Protein AF-A0A1H3TGE8-F1 (afdb_monomer_lite)

Organism: NCBI:txid558537

Foldseek 3Di:
DDDPVLVDFAQKFKDQDADPVRHGDWDFDVVVPPPTDTDTKIWIFGACPHPQLVVLVVVLVVVLVVQVVVHPVSNVPDDPLNVQLSLQLSLLSGTDDIDRDDQVPDDSSVSSSVQSSDPVNVSRSVSSVVCRVDRLSRHPPRDND

Secondary structure (DSSP, 8-state):
---GGGSPPPSEEEEEPB-TTSPBPEEE-GGGGGGPPEEE-EEEEE-TTSHHHHHHHHHHHHHHHHHHHH-HHHHHT--HHHHHHHHHHHHHHTEEEEES---TT--HHHHHHHHHH-GGGHHHHHHHHHHHH-GGGGSTTS---

Radius of gyration: 17.6 Å; chains: 1; bounding box: 45×42×56 Å

pLDDT: mean 92.97, std 7.67, range [49.44, 98.62]

Structure (mmCIF, N/CA/C/O backbone):
data_AF-A0A1H3TGE8-F1
#
_entry.id   AF-A0A1H3TGE8-F1
#
loop_
_atom_site.group_PDB
_atom_site.id
_atom_site.type_symbol
_atom_site.label_atom_id
_atom_site.label_alt_id
_atom_site.label_comp_id
_atom_site.label_asym_id
_atom_site.label_entity_id
_atom_site.label_seq_id
_atom_site.pdbx_PDB_ins_code
_atom_site.Cartn_x
_atom_site.Cartn_y
_atom_site.Cartn_z
_atom_site.occupancy
_atom_site.B_iso_or_equiv
_atom_site.auth_seq_id
_atom_site.auth_comp_id
_atom_site.auth_asym_id
_atom_site.auth_atom_id
_atom_site.pdbx_PDB_model_num
ATOM 1 N N . MET A 1 1 ? 24.010 -25.820 8.762 1.00 81.56 1 MET A N 1
ATOM 2 C CA . MET A 1 1 ? 23.293 -24.912 9.686 1.00 81.56 1 MET A CA 1
ATOM 3 C C . MET A 1 1 ? 22.903 -23.657 8.918 1.00 81.56 1 MET A C 1
ATOM 5 O O . MET A 1 1 ? 23.730 -23.171 8.156 1.00 81.56 1 MET A O 1
ATOM 9 N N . LEU A 1 2 ? 21.667 -23.175 9.068 1.00 90.00 2 LEU A N 1
ATOM 10 C CA . LEU A 1 2 ? 21.178 -21.965 8.394 1.00 90.00 2 LEU A CA 1
ATOM 11 C C . LEU A 1 2 ? 21.567 -20.710 9.199 1.00 90.00 2 LEU A C 1
ATOM 13 O O . LEU A 1 2 ? 21.498 -20.731 10.427 1.00 90.00 2 LEU A O 1
ATOM 17 N N . LYS A 1 3 ? 21.959 -19.619 8.531 1.00 92.69 3 LYS A N 1
ATOM 18 C CA . LYS A 1 3 ? 22.199 -18.314 9.173 1.00 92.69 3 LYS A CA 1
ATOM 19 C C . LYS A 1 3 ? 20.881 -17.542 9.301 1.00 92.69 3 LYS A C 1
ATOM 21 O O . LYS A 1 3 ? 20.105 -17.509 8.353 1.00 92.69 3 LYS A O 1
ATOM 26 N N . LEU A 1 4 ? 20.665 -16.837 10.416 1.00 90.62 4 LEU A N 1
ATOM 27 C CA . LEU A 1 4 ? 19.451 -16.025 10.630 1.00 90.62 4 LEU A CA 1
ATOM 28 C C . LEU A 1 4 ? 19.231 -14.961 9.542 1.00 90.62 4 LEU A C 1
ATOM 30 O O . LEU A 1 4 ? 18.101 -14.728 9.130 1.00 90.62 4 LEU A O 1
ATOM 34 N N . SER A 1 5 ? 20.300 -14.372 8.999 1.00 89.38 5 SER A N 1
ATOM 35 C CA . SER A 1 5 ? 20.217 -13.410 7.887 1.00 89.38 5 SER A CA 1
ATOM 36 C C . SER A 1 5 ? 19.682 -14.006 6.576 1.00 89.38 5 SER A C 1
ATOM 38 O O . SER A 1 5 ? 19.348 -13.277 5.641 1.00 89.38 5 SER A O 1
ATOM 40 N N . GLN A 1 6 ? 19.601 -15.335 6.472 1.00 88.12 6 GLN A N 1
ATOM 41 C CA . GLN A 1 6 ? 18.979 -16.007 5.332 1.00 88.12 6 GLN A CA 1
ATOM 42 C C . GLN A 1 6 ? 17.451 -16.052 5.450 1.00 88.12 6 GLN A C 1
ATOM 44 O O . GLN A 1 6 ? 16.802 -16.271 4.436 1.00 88.12 6 GLN A O 1
ATOM 49 N N . LEU A 1 7 ? 16.890 -15.793 6.639 1.00 89.81 7 LEU A N 1
ATOM 50 C CA . LEU A 1 7 ? 15.444 -15.734 6.885 1.00 89.81 7 LEU A CA 1
ATOM 51 C C . LEU A 1 7 ? 14.843 -14.342 6.632 1.00 89.81 7 LEU A C 1
ATOM 53 O O . LEU A 1 7 ? 13.629 -14.183 6.710 1.00 89.81 7 LEU A O 1
ATOM 57 N N . THR A 1 8 ? 15.668 -13.326 6.358 1.00 90.81 8 THR A N 1
ATOM 58 C CA . THR A 1 8 ? 15.183 -11.961 6.118 1.00 90.81 8 THR A CA 1
ATOM 59 C C . THR A 1 8 ? 14.621 -11.793 4.706 1.00 90.81 8 THR A C 1
ATOM 61 O O . THR A 1 8 ? 15.163 -12.329 3.732 1.00 90.81 8 THR A O 1
ATOM 64 N N . VAL A 1 9 ? 13.559 -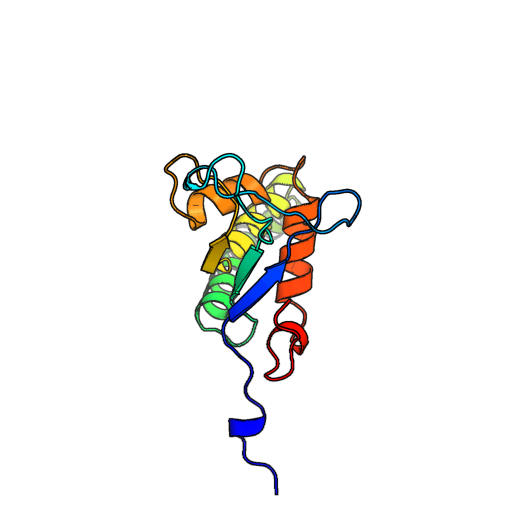10.996 4.609 1.00 93.50 9 VAL A N 1
ATOM 65 C CA . VAL A 1 9 ? 12.907 -10.569 3.363 1.00 93.50 9 VAL A CA 1
ATOM 66 C C . VAL A 1 9 ? 13.305 -9.135 3.004 1.00 93.50 9 VAL A C 1
ATOM 68 O O . VAL A 1 9 ? 13.939 -8.443 3.803 1.00 93.50 9 VAL A O 1
ATOM 71 N N . ALA A 1 10 ? 12.981 -8.699 1.789 1.00 94.12 10 ALA A N 1
ATOM 72 C CA . ALA A 1 10 ? 13.122 -7.309 1.380 1.00 94.12 10 ALA A CA 1
ATOM 73 C C . ALA A 1 10 ? 12.116 -6.413 2.124 1.00 94.12 10 ALA A C 1
ATOM 75 O O . ALA A 1 10 ? 11.013 -6.841 2.460 1.00 94.12 10 ALA A O 1
ATOM 76 N N . ASN A 1 11 ? 12.489 -5.153 2.355 1.00 95.38 11 ASN A N 1
ATOM 77 C CA . ASN A 1 11 ? 11.596 -4.176 2.986 1.00 95.38 11 ASN A CA 1
ATOM 78 C C . ASN A 1 11 ? 10.537 -3.642 2.020 1.00 95.38 11 ASN A C 1
ATOM 80 O O . ASN A 1 11 ? 9.495 -3.181 2.472 1.00 95.38 11 ASN A O 1
ATOM 84 N N . THR A 1 12 ? 10.804 -3.682 0.716 1.00 96.94 12 THR A N 1
ATOM 85 C CA . THR A 1 12 ? 9.896 -3.213 -0.330 1.00 96.94 12 THR A CA 1
ATOM 86 C C . THR A 1 12 ? 9.858 -4.195 -1.491 1.00 96.94 12 THR A C 1
ATOM 88 O O . THR A 1 12 ? 10.825 -4.926 -1.726 1.00 96.94 12 THR A O 1
ATOM 91 N N . ALA A 1 13 ? 8.746 -4.204 -2.220 1.00 97.12 13 ALA A N 1
ATOM 92 C CA . ALA A 1 13 ? 8.614 -4.941 -3.470 1.00 97.12 13 ALA A CA 1
ATOM 93 C C . ALA A 1 13 ? 7.692 -4.193 -4.451 1.00 97.12 13 ALA A C 1
ATOM 95 O O . ALA A 1 13 ? 6.730 -3.555 -4.007 1.00 97.12 13 ALA A O 1
ATOM 96 N N . PRO A 1 14 ? 7.975 -4.252 -5.767 1.00 97.31 14 PRO A N 1
ATOM 97 C CA . PRO A 1 14 ? 7.089 -3.715 -6.789 1.00 97.31 14 PRO A CA 1
ATOM 98 C C . PRO A 1 14 ? 5.908 -4.661 -7.030 1.00 97.31 14 PRO A C 1
ATOM 100 O O . PRO A 1 14 ? 6.095 -5.846 -7.297 1.00 97.31 14 PRO A O 1
ATOM 103 N N . MET A 1 15 ? 4.696 -4.121 -6.990 1.00 97.62 15 MET A N 1
ATOM 104 C CA . MET A 1 15 ? 3.483 -4.788 -7.447 1.00 97.62 15 MET A CA 1
ATOM 105 C C . MET A 1 15 ? 3.104 -4.229 -8.816 1.00 97.62 15 MET A C 1
ATOM 107 O O . MET A 1 15 ? 2.815 -3.037 -8.929 1.00 97.62 15 MET A O 1
ATOM 111 N N . HIS A 1 16 ? 3.078 -5.072 -9.849 1.00 97.69 16 HIS A N 1
ATOM 112 C CA . HIS A 1 16 ? 2.513 -4.698 -11.147 1.00 97.69 16 HIS A CA 1
ATOM 113 C C . HIS A 1 16 ? 0.993 -4.604 -11.013 1.00 97.69 16 HIS A C 1
ATOM 115 O O . HIS A 1 16 ? 0.329 -5.588 -10.682 1.00 97.69 16 HIS A O 1
ATOM 121 N N . LEU A 1 17 ? 0.463 -3.402 -11.218 1.00 97.88 17 LEU A N 1
ATOM 122 C CA . LEU A 1 17 ? -0.952 -3.120 -11.074 1.00 97.88 17 LEU A CA 1
ATOM 123 C C . LEU A 1 17 ? -1.754 -3.804 -12.183 1.00 97.88 17 LEU A C 1
ATOM 125 O O . LEU A 1 17 ? -1.401 -3.723 -13.362 1.00 97.88 17 LEU A O 1
ATOM 129 N N . LYS A 1 18 ? -2.854 -4.444 -11.793 1.00 98.25 18 LYS A N 1
ATOM 130 C CA . LYS A 1 18 ? -3.872 -4.934 -12.717 1.00 98.25 18 LYS A CA 1
ATOM 131 C C . LYS A 1 18 ? -5.051 -3.982 -12.763 1.00 98.25 18 LYS A C 1
ATOM 133 O O . LYS A 1 18 ? -5.362 -3.350 -11.751 1.00 98.25 18 LYS A O 1
ATOM 138 N N . ASP A 1 19 ? -5.719 -3.919 -13.906 1.00 97.31 19 ASP A N 1
ATOM 139 C CA . ASP A 1 19 ? -7.000 -3.239 -14.049 1.00 97.31 19 ASP A CA 1
ATOM 140 C C . ASP A 1 19 ? -8.137 -4.018 -13.356 1.00 97.31 19 ASP A C 1
ATOM 142 O O . ASP A 1 19 ? -7.932 -5.075 -12.750 1.00 97.31 19 ASP A O 1
ATOM 146 N N . ALA A 1 20 ? -9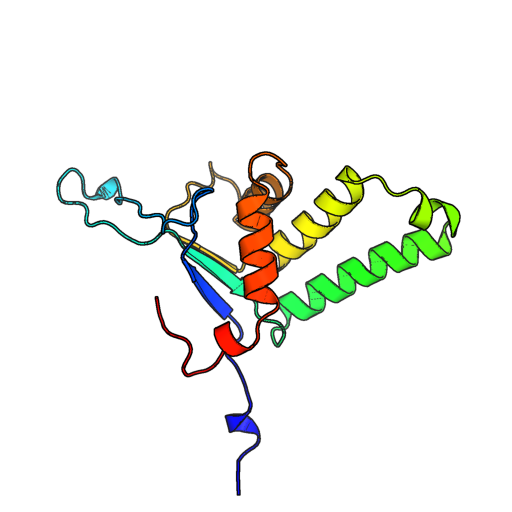.362 -3.495 -13.435 1.00 96.38 20 ALA A N 1
ATOM 147 C CA . ALA A 1 20 ? -10.532 -4.133 -12.835 1.00 96.38 20 ALA A CA 1
ATOM 148 C C . ALA A 1 20 ? -10.913 -5.482 -13.487 1.00 96.38 20 ALA A C 1
ATOM 150 O O . ALA A 1 20 ? -11.654 -6.255 -12.881 1.00 96.38 20 ALA A O 1
ATOM 151 N N . ALA A 1 21 ? -10.419 -5.778 -14.696 1.00 96.81 21 ALA A N 1
ATOM 152 C CA . ALA A 1 21 ? -10.586 -7.070 -15.360 1.00 96.81 21 ALA A CA 1
ATOM 153 C C . ALA A 1 21 ? -9.497 -8.084 -14.959 1.00 96.81 21 ALA A C 1
ATOM 155 O O . ALA A 1 21 ? -9.625 -9.271 -15.256 1.00 96.81 21 ALA A O 1
ATOM 156 N N . GLY A 1 22 ? -8.463 -7.643 -14.235 1.00 95.25 22 GLY A N 1
ATOM 157 C CA . GLY A 1 22 ? -7.342 -8.473 -13.802 1.00 95.25 22 GLY A CA 1
ATOM 158 C C . GLY A 1 22 ? -6.169 -8.493 -14.783 1.00 95.25 22 GLY A C 1
ATOM 159 O O . GLY A 1 22 ? -5.214 -9.244 -14.554 1.00 95.25 22 GLY A O 1
ATOM 160 N N . GLU A 1 23 ? -6.207 -7.663 -15.825 1.00 97.75 23 GLU A N 1
ATOM 161 C CA . GLU A 1 23 ? -5.154 -7.559 -16.832 1.00 97.75 23 GLU A CA 1
ATOM 162 C C . GLU A 1 23 ? -4.063 -6.585 -16.387 1.00 97.75 23 GLU A C 1
ATOM 164 O O . GLU A 1 23 ? -4.329 -5.566 -15.750 1.00 97.75 23 GLU A O 1
ATOM 169 N N . LEU A 1 24 ? -2.806 -6.904 -16.703 1.00 97.38 24 LEU A N 1
ATOM 170 C CA . LEU A 1 24 ? -1.658 -6.085 -16.313 1.00 97.38 24 LEU A CA 1
ATOM 171 C C . LEU A 1 24 ? -1.683 -4.729 -17.026 1.00 97.38 24 LEU A C 1
ATOM 173 O O . LEU A 1 24 ? -1.774 -4.659 -18.250 1.00 97.38 24 LEU A O 1
ATOM 177 N N . MET A 1 25 ? -1.541 -3.649 -16.259 1.00 96.94 25 MET A N 1
ATOM 178 C CA . MET A 1 25 ? -1.557 -2.293 -16.797 1.00 96.94 25 MET A CA 1
ATOM 179 C C . MET A 1 25 ? -0.172 -1.871 -17.283 1.00 96.94 25 MET A C 1
ATOM 181 O O . MET A 1 25 ? 0.833 -2.046 -16.590 1.00 96.94 25 MET A O 1
ATOM 185 N N . PHE A 1 26 ? -0.127 -1.246 -18.454 1.00 96.25 26 PHE A N 1
ATOM 186 C CA . PHE A 1 26 ? 1.080 -0.655 -19.018 1.00 96.25 26 PHE A CA 1
ATOM 187 C C . PHE A 1 26 ? 0.838 0.817 -19.346 1.00 96.25 26 PHE A C 1
ATOM 189 O O . PHE A 1 26 ? -0.287 1.228 -19.624 1.00 96.25 26 PHE A O 1
ATOM 196 N N . TYR A 1 27 ? 1.903 1.608 -19.331 1.00 93.81 27 TYR A N 1
ATOM 197 C CA . TYR A 1 27 ? 1.900 2.995 -19.768 1.00 93.81 27 TYR A CA 1
ATOM 198 C C . TYR A 1 27 ? 3.014 3.223 -20.790 1.00 93.81 27 TYR A C 1
ATOM 200 O O . TYR A 1 27 ? 3.999 2.484 -20.843 1.00 93.81 27 TYR A O 1
ATOM 208 N N . LYS A 1 28 ? 2.860 4.263 -21.605 1.00 92.69 28 LYS A N 1
ATOM 209 C CA . LYS A 1 28 ? 3.909 4.762 -22.496 1.00 92.69 28 LYS A CA 1
ATOM 210 C C . LYS A 1 28 ? 4.389 6.092 -21.949 1.00 92.69 28 LYS A C 1
ATOM 212 O O . LYS A 1 28 ? 3.567 6.971 -21.702 1.00 92.69 28 LYS A O 1
ATOM 217 N N . ASP A 1 29 ? 5.693 6.230 -21.731 1.00 84.56 29 ASP A N 1
ATOM 218 C CA . ASP A 1 29 ? 6.259 7.495 -21.262 1.00 84.56 29 ASP A CA 1
ATOM 219 C C . ASP A 1 29 ? 6.061 8.577 -22.340 1.00 84.56 29 ASP A C 1
ATOM 221 O O . ASP A 1 29 ? 6.662 8.474 -23.417 1.00 84.56 29 ASP A O 1
ATOM 225 N N . PRO A 1 30 ? 5.247 9.616 -22.073 1.00 82.19 30 PRO A N 1
ATOM 226 C CA . PRO A 1 30 ? 4.939 10.645 -23.061 1.00 82.19 30 PRO A CA 1
ATOM 227 C C . PRO A 1 30 ? 6.181 11.433 -23.501 1.00 82.19 30 PRO A C 1
ATOM 229 O O . PRO A 1 30 ? 6.183 12.006 -24.589 1.00 82.19 30 PRO A O 1
ATOM 232 N N . SER A 1 31 ? 7.261 11.421 -22.713 1.00 84.00 31 SER A N 1
ATOM 233 C CA . SER A 1 31 ? 8.531 12.082 -23.044 1.00 84.00 31 SER A CA 1
ATOM 234 C C . SER A 1 31 ? 9.233 11.467 -24.261 1.00 84.00 31 SER A C 1
ATOM 236 O O . SER A 1 31 ? 10.093 12.110 -24.859 1.00 84.00 31 SER A O 1
ATOM 238 N N . HIS A 1 32 ? 8.874 10.233 -24.629 1.00 80.12 32 HIS A N 1
ATOM 239 C CA . HIS A 1 32 ? 9.488 9.476 -25.724 1.00 80.12 32 HIS A CA 1
ATOM 240 C C . HIS A 1 32 ? 8.625 9.434 -27.002 1.00 80.12 32 HIS A C 1
ATOM 242 O O . HIS A 1 32 ? 9.012 8.789 -27.976 1.00 80.12 32 HIS A O 1
ATOM 248 N N . GLY A 1 33 ? 7.481 10.132 -27.027 1.00 81.56 33 GLY A N 1
ATOM 249 C CA . GLY A 1 33 ? 6.612 10.229 -28.206 1.00 81.56 33 GLY A CA 1
ATOM 250 C C . GLY A 1 33 ? 6.152 8.866 -28.747 1.00 81.56 33 GLY A C 1
ATOM 251 O O . GLY A 1 33 ? 5.904 7.932 -27.985 1.00 81.56 33 GLY A O 1
ATOM 252 N N . ASP A 1 34 ? 6.054 8.741 -30.072 1.00 80.69 34 ASP A N 1
ATOM 253 C CA . ASP A 1 34 ? 5.538 7.535 -30.743 1.00 80.69 34 ASP A CA 1
ATOM 254 C C . ASP A 1 34 ? 6.449 6.296 -30.609 1.00 80.69 34 ASP A C 1
ATOM 256 O O . ASP A 1 34 ? 5.999 5.169 -30.822 1.00 80.69 34 ASP A O 1
ATOM 260 N N . GLU A 1 35 ? 7.715 6.472 -30.215 1.00 83.44 35 GLU A N 1
ATOM 261 C CA . GLU A 1 35 ? 8.681 5.382 -29.994 1.00 83.44 35 GLU A CA 1
ATOM 262 C C . GLU A 1 35 ? 8.668 4.847 -28.549 1.00 83.44 35 GLU A C 1
ATOM 264 O O . GLU A 1 35 ? 9.451 3.958 -28.193 1.00 83.44 35 GLU A O 1
ATOM 269 N N . ALA A 1 36 ? 7.780 5.373 -27.700 1.00 83.88 36 ALA A N 1
ATOM 270 C CA . ALA A 1 36 ? 7.673 4.974 -26.308 1.00 83.88 36 ALA A CA 1
ATOM 271 C C . ALA A 1 36 ? 7.332 3.480 -26.172 1.00 83.88 36 ALA A C 1
ATOM 273 O O . ALA A 1 36 ? 6.277 2.999 -26.603 1.00 83.88 36 ALA A O 1
ATOM 274 N N . LYS A 1 37 ? 8.237 2.742 -25.520 1.00 88.25 37 LYS A N 1
ATOM 275 C CA . LYS A 1 37 ? 8.005 1.352 -25.120 1.00 88.25 37 LYS A CA 1
ATOM 276 C C . LYS A 1 37 ? 6.953 1.301 -24.017 1.00 88.25 37 LYS A C 1
ATOM 278 O O . LYS A 1 37 ? 6.904 2.182 -23.161 1.00 88.25 37 LYS A O 1
ATOM 283 N N . GLU A 1 38 ? 6.153 0.242 -24.024 1.00 93.25 38 GLU A N 1
ATOM 284 C CA . GLU A 1 38 ? 5.237 -0.046 -22.925 1.00 93.25 38 GLU A CA 1
ATOM 285 C C . GLU A 1 38 ? 6.029 -0.448 -21.681 1.00 93.25 38 GLU A C 1
ATOM 287 O O . GLU A 1 38 ? 6.870 -1.350 -21.712 1.00 93.25 38 GLU A O 1
ATOM 292 N N . LEU A 1 39 ? 5.768 0.264 -20.591 1.00 94.25 39 LEU A N 1
ATOM 293 C CA . LEU A 1 39 ? 6.354 0.051 -19.278 1.00 94.25 39 LEU A CA 1
ATOM 294 C C . LEU A 1 39 ? 5.245 -0.343 -18.297 1.00 94.25 39 LEU A C 1
ATOM 296 O O . LEU A 1 39 ? 4.118 0.133 -18.428 1.00 94.25 39 LEU A O 1
ATOM 300 N N . PRO A 1 40 ? 5.519 -1.222 -17.326 1.00 96.44 40 PRO A N 1
ATOM 301 C CA . PRO A 1 40 ? 4.509 -1.666 -16.377 1.00 96.44 40 PRO A CA 1
ATOM 302 C C . PRO A 1 40 ? 4.109 -0.528 -15.434 1.00 96.44 40 PRO A C 1
ATOM 304 O O . PRO A 1 40 ? 4.962 0.213 -14.946 1.00 96.44 40 PRO A O 1
ATOM 307 N N . VAL A 1 41 ? 2.818 -0.425 -15.126 1.00 97.69 41 VAL A N 1
ATOM 308 C CA . VAL A 1 41 ? 2.348 0.417 -14.020 1.00 97.69 41 VAL A CA 1
ATOM 309 C C . VAL A 1 41 ? 2.612 -0.331 -12.717 1.00 97.69 41 VAL A C 1
ATOM 311 O O . VAL A 1 41 ? 2.132 -1.452 -12.535 1.00 97.69 41 VAL A O 1
ATOM 314 N N . ARG A 1 42 ? 3.384 0.257 -11.799 1.00 98.06 42 ARG A N 1
ATOM 315 C CA . ARG A 1 42 ? 3.780 -0.409 -10.549 1.00 98.06 42 ARG A CA 1
ATOM 316 C C . ARG A 1 42 ? 3.526 0.446 -9.323 1.00 98.06 42 ARG A C 1
ATOM 318 O O . ARG A 1 42 ? 3.783 1.646 -9.317 1.00 98.06 42 ARG A O 1
ATOM 325 N N . ILE A 1 43 ? 3.116 -0.214 -8.247 1.00 98.31 43 ILE A N 1
ATOM 326 C CA . ILE A 1 43 ? 3.072 0.353 -6.900 1.00 98.31 43 ILE A CA 1
ATOM 327 C C . ILE A 1 43 ? 4.133 -0.365 -6.073 1.00 98.31 43 ILE A C 1
ATOM 329 O O . ILE A 1 43 ? 4.103 -1.584 -5.927 1.00 98.31 43 ILE A O 1
ATOM 333 N N . HIS A 1 44 ? 5.086 0.381 -5.528 1.00 98.19 44 HIS A N 1
ATOM 334 C CA . HIS A 1 44 ? 6.090 -0.157 -4.616 1.00 98.19 44 HIS A CA 1
ATOM 335 C C . HIS A 1 44 ? 5.542 -0.116 -3.203 1.00 98.19 44 HIS A C 1
ATOM 337 O O . HIS A 1 44 ? 5.192 0.951 -2.697 1.00 98.19 44 HIS A O 1
ATOM 343 N N . VAL A 1 45 ? 5.483 -1.275 -2.561 1.00 98.38 45 VAL A N 1
ATOM 344 C CA . VAL A 1 45 ? 4.837 -1.438 -1.258 1.00 98.38 45 VAL A CA 1
ATOM 345 C C . VAL A 1 45 ? 5.881 -1.798 -0.213 1.00 98.38 45 VAL A C 1
ATOM 347 O O . VAL A 1 45 ? 6.765 -2.612 -0.473 1.00 98.38 45 VAL A O 1
ATOM 350 N N . PHE A 1 46 ? 5.775 -1.206 0.973 1.00 98.25 46 PHE A N 1
ATOM 351 C CA . PHE A 1 46 ? 6.508 -1.620 2.162 1.00 98.25 46 PHE A CA 1
ATOM 352 C C . PHE A 1 46 ? 5.941 -2.932 2.717 1.00 98.25 46 PHE A C 1
ATOM 354 O O . PHE A 1 46 ? 4.758 -3.030 3.059 1.00 98.25 46 PHE A O 1
ATOM 361 N N . GLY A 1 47 ? 6.800 -3.941 2.823 1.00 96.06 47 GLY A N 1
ATOM 362 C CA . GLY A 1 47 ? 6.426 -5.274 3.279 1.00 96.06 47 GLY A CA 1
ATOM 363 C C . GLY A 1 47 ? 6.236 -5.379 4.793 1.00 96.06 47 GLY A C 1
ATOM 364 O O . GLY A 1 47 ? 6.692 -4.512 5.539 1.00 96.06 47 GLY A O 1
ATOM 365 N N . PRO A 1 48 ? 5.635 -6.479 5.283 1.00 94.06 48 PRO A N 1
ATOM 366 C CA . PRO A 1 48 ? 5.296 -6.665 6.699 1.00 94.06 48 PRO A CA 1
ATOM 367 C C . PRO A 1 48 ? 6.467 -6.535 7.681 1.00 94.06 48 PRO A C 1
ATOM 369 O O . PRO A 1 48 ? 6.265 -6.209 8.849 1.00 94.06 48 PRO A O 1
ATOM 372 N N . GLY A 1 49 ? 7.690 -6.824 7.225 1.00 92.56 49 GLY A N 1
ATOM 373 C CA . GLY A 1 49 ? 8.908 -6.725 8.030 1.00 92.56 49 GLY A CA 1
ATOM 374 C C . GLY A 1 49 ? 9.524 -5.324 8.096 1.00 92.56 49 GLY A C 1
ATOM 375 O O . GLY A 1 49 ? 10.492 -5.140 8.832 1.00 92.56 49 GLY A O 1
ATOM 376 N N . SER A 1 50 ? 9.008 -4.354 7.334 1.00 96.56 50 SER A N 1
ATOM 377 C CA . SER A 1 50 ? 9.558 -2.998 7.278 1.00 96.56 50 SER A CA 1
ATOM 378 C C . SER A 1 50 ? 9.122 -2.143 8.474 1.00 96.56 50 SER A C 1
ATOM 380 O O . SER A 1 50 ? 8.099 -2.386 9.124 1.00 96.56 50 SER A O 1
ATOM 382 N N . GLU A 1 51 ? 9.900 -1.097 8.755 1.00 97.00 51 GLU A N 1
ATOM 383 C CA . GLU A 1 51 ? 9.579 -0.138 9.810 1.00 97.00 51 GLU A CA 1
ATOM 384 C C . GLU A 1 51 ? 8.300 0.646 9.496 1.00 97.00 51 GLU A C 1
ATOM 386 O O . GLU A 1 51 ? 7.451 0.841 10.363 1.00 97.00 51 GLU A O 1
ATOM 391 N N . GLU A 1 52 ? 8.142 1.070 8.248 1.00 97.88 52 GLU A N 1
ATOM 392 C CA . GLU A 1 52 ? 7.021 1.860 7.750 1.00 97.88 52 GLU A CA 1
ATOM 393 C C . GLU A 1 52 ? 5.710 1.088 7.876 1.00 97.88 52 GLU A C 1
ATOM 395 O O . GLU A 1 52 ? 4.737 1.613 8.430 1.00 97.88 52 GLU A O 1
ATOM 400 N N . HIS A 1 53 ? 5.716 -0.187 7.472 1.00 97.31 53 HIS A N 1
ATOM 401 C CA . HIS A 1 53 ? 4.572 -1.076 7.624 1.00 97.31 53 HIS A CA 1
ATOM 402 C C . HIS A 1 53 ? 4.203 -1.255 9.100 1.00 97.31 53 HIS A C 1
ATOM 404 O O . HIS A 1 53 ? 3.045 -1.077 9.495 1.00 97.31 53 HIS A O 1
ATOM 410 N N . ARG A 1 54 ? 5.196 -1.520 9.956 1.00 96.56 54 ARG A N 1
ATOM 411 C CA . ARG A 1 54 ? 4.991 -1.660 11.402 1.00 96.56 54 ARG A CA 1
ATOM 412 C C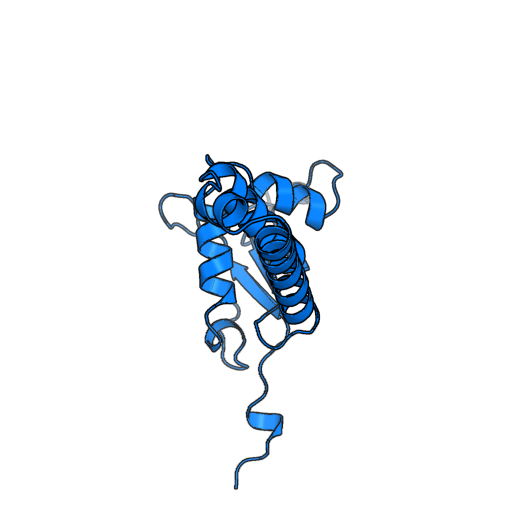 . ARG A 1 54 ? 4.418 -0.386 12.027 1.00 96.56 54 ARG A C 1
ATOM 414 O O . ARG A 1 54 ? 3.506 -0.453 12.852 1.00 96.56 54 ARG A O 1
ATOM 421 N N . GLN A 1 55 ? 4.921 0.786 11.649 1.00 97.81 55 GLN A N 1
ATOM 422 C CA . GLN A 1 55 ? 4.426 2.065 12.160 1.00 97.81 55 GLN A CA 1
ATOM 423 C C . GLN A 1 55 ? 3.004 2.370 11.676 1.00 97.81 55 GLN A C 1
ATOM 425 O O . GLN A 1 55 ? 2.196 2.871 12.463 1.00 97.81 55 GLN A O 1
ATOM 430 N N . ALA A 1 56 ? 2.665 2.036 10.427 1.00 96.94 56 ALA A N 1
ATOM 431 C CA . ALA A 1 56 ? 1.306 2.168 9.902 1.00 96.94 56 ALA A CA 1
ATOM 432 C C . ALA A 1 56 ? 0.309 1.312 10.702 1.00 96.94 56 ALA A C 1
ATOM 434 O O . ALA A 1 56 ? -0.714 1.825 11.171 1.00 96.94 56 ALA A O 1
ATOM 435 N N . GLN A 1 57 ? 0.654 0.047 10.966 1.00 95.56 57 GLN A N 1
ATOM 436 C CA . GLN A 1 57 ? -0.155 -0.848 11.799 1.00 95.56 57 GLN A CA 1
ATOM 437 C C . GLN A 1 57 ? -0.318 -0.322 13.231 1.00 95.56 57 GLN A C 1
ATOM 439 O O . GLN A 1 57 ? -1.428 -0.307 13.767 1.00 95.56 57 GLN A O 1
ATOM 444 N N . LEU A 1 58 ? 0.758 0.173 13.852 1.00 96.69 58 LEU A N 1
ATOM 445 C CA . LEU A 1 58 ? 0.693 0.756 15.196 1.00 96.69 58 LEU A CA 1
ATOM 446 C C . LEU A 1 58 ? -0.210 1.993 15.245 1.00 96.69 58 LEU A C 1
ATOM 448 O O . LEU A 1 58 ? -0.977 2.156 16.197 1.00 96.69 58 LEU A O 1
ATOM 452 N N . ARG A 1 59 ? -0.159 2.865 14.230 1.00 96.69 59 ARG A N 1
ATOM 453 C CA . ARG A 1 59 ? -1.070 4.016 14.127 1.00 96.69 59 ARG A CA 1
ATOM 454 C C . ARG A 1 59 ? -2.524 3.561 14.016 1.00 96.69 59 ARG A C 1
ATOM 456 O O . ARG A 1 59 ? -3.367 4.094 14.737 1.00 96.69 59 ARG A O 1
ATOM 463 N N . ALA A 1 60 ? -2.812 2.563 13.183 1.00 94.44 60 ALA A N 1
ATOM 464 C CA . ALA A 1 60 ? -4.154 1.999 13.047 1.00 94.44 60 ALA A CA 1
ATOM 465 C C . ALA A 1 60 ? -4.666 1.385 14.357 1.00 94.44 60 ALA A C 1
ATOM 467 O O . ALA A 1 60 ? -5.766 1.704 14.809 1.00 94.44 60 ALA A O 1
ATOM 468 N N . GLN A 1 61 ? -3.838 0.586 15.035 1.00 94.62 61 GLN A N 1
ATOM 469 C CA . GLN A 1 61 ? -4.183 0.002 16.329 1.00 94.62 61 GLN A CA 1
ATOM 470 C C . GLN A 1 61 ? -4.479 1.087 17.374 1.00 94.62 61 GLN A C 1
ATOM 472 O O . GLN A 1 61 ? -5.465 0.989 18.106 1.00 94.62 61 GLN A O 1
ATOM 477 N N . ARG A 1 62 ? -3.682 2.164 17.416 1.00 95.44 62 ARG A N 1
ATOM 478 C CA . ARG A 1 62 ? -3.930 3.309 18.307 1.00 95.44 62 ARG A CA 1
ATOM 479 C C . ARG A 1 62 ? -5.262 4.000 18.011 1.00 95.44 62 ARG A C 1
ATOM 481 O O . ARG A 1 62 ? -5.952 4.356 18.964 1.00 95.44 62 ARG A O 1
ATOM 488 N N . ARG A 1 63 ? -5.650 4.153 16.735 1.00 93.00 63 ARG A N 1
ATOM 489 C CA . ARG A 1 63 ? -6.969 4.699 16.351 1.00 93.00 63 ARG A CA 1
ATOM 490 C C . ARG A 1 63 ? -8.104 3.824 16.883 1.00 93.00 63 ARG A C 1
ATOM 492 O O . ARG A 1 63 ? -9.002 4.333 17.550 1.00 93.00 63 ARG A O 1
ATOM 499 N N . VAL A 1 64 ? -8.017 2.507 16.694 1.00 92.06 64 VAL A N 1
ATOM 500 C CA . VAL A 1 64 ? -9.011 1.553 17.221 1.00 92.06 64 VAL A CA 1
ATOM 501 C C . VAL A 1 64 ? -9.083 1.610 18.750 1.00 92.06 64 VAL A C 1
ATOM 503 O O . VAL A 1 64 ? -10.171 1.706 19.315 1.00 92.06 64 VAL A O 1
ATOM 506 N N . MET A 1 65 ? -7.941 1.626 19.442 1.00 93.19 65 MET A N 1
ATOM 507 C CA . MET A 1 65 ? -7.908 1.739 20.904 1.00 93.19 65 MET A CA 1
ATOM 508 C C . MET A 1 65 ? -8.498 3.061 21.409 1.00 93.19 65 MET A C 1
ATOM 510 O O . MET A 1 65 ? -9.134 3.078 22.462 1.00 93.19 65 MET A O 1
ATOM 514 N N . ALA A 1 66 ? -8.304 4.166 20.684 1.00 92.94 66 ALA A N 1
ATOM 515 C CA . ALA A 1 66 ? -8.904 5.451 21.029 1.00 92.94 66 ALA A CA 1
ATOM 516 C C . ALA A 1 66 ? -10.439 5.404 20.941 1.00 92.94 66 ALA A C 1
ATOM 518 O O . ALA A 1 66 ? -11.111 5.923 21.832 1.00 92.94 66 ALA A O 1
ATOM 519 N N . LEU A 1 67 ? -10.994 4.720 19.932 1.00 91.69 67 LEU A N 1
ATOM 520 C CA . LEU A 1 67 ? -12.439 4.496 19.822 1.00 91.69 67 LEU A CA 1
ATOM 521 C C . LEU A 1 67 ? -12.969 3.661 20.990 1.00 91.69 67 LEU A C 1
ATOM 523 O O . LEU A 1 67 ? -13.928 4.071 21.636 1.00 91.69 67 LEU A O 1
ATOM 527 N N . VAL A 1 68 ? -12.296 2.556 21.328 1.00 92.69 68 VAL A N 1
ATOM 528 C CA . VAL A 1 68 ? -12.674 1.702 22.469 1.00 92.69 68 VAL A CA 1
ATOM 529 C C . VAL A 1 68 ? -12.6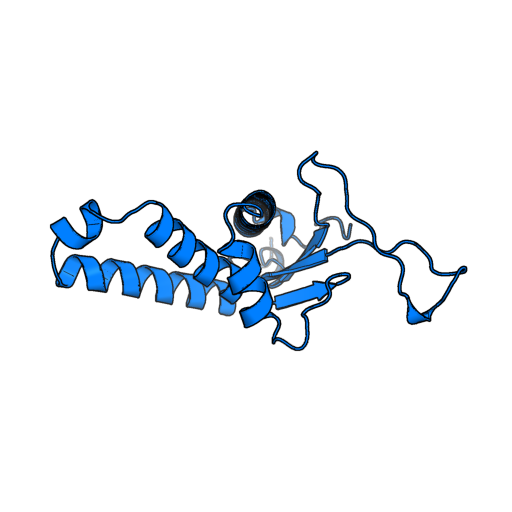65 2.482 23.784 1.00 92.69 68 VAL A C 1
ATOM 531 O O . VAL A 1 68 ? -13.597 2.354 24.577 1.00 92.69 68 VAL A O 1
ATOM 534 N N . LYS A 1 69 ? -11.642 3.319 24.010 1.00 92.56 69 LYS A N 1
ATOM 535 C CA . LYS A 1 69 ? -11.556 4.187 25.196 1.00 92.56 69 LYS A CA 1
ATOM 536 C C . LYS A 1 69 ? -12.678 5.225 25.251 1.00 92.56 69 LYS A C 1
ATOM 538 O O . LYS A 1 69 ? -13.092 5.587 26.346 1.00 92.56 69 LYS A O 1
ATOM 543 N N . LYS A 1 70 ? -13.151 5.709 24.097 1.00 92.94 70 LYS A N 1
ATOM 544 C CA . LYS A 1 70 ? -14.270 6.655 24.008 1.00 92.94 70 LYS A CA 1
ATOM 545 C C . LYS A 1 70 ? -15.594 5.964 24.334 1.00 92.94 70 LYS A C 1
ATOM 547 O O . LYS A 1 70 ? -16.311 6.423 25.216 1.00 92.94 70 LYS A O 1
ATOM 552 N N . SER A 1 71 ? -15.919 4.878 23.633 1.00 93.19 71 SER A N 1
ATOM 553 C CA . SER A 1 71 ? -17.006 3.962 23.987 1.00 93.19 71 SER A CA 1
ATOM 554 C C . SER A 1 71 ? -16.948 2.691 23.137 1.00 93.19 71 SER A C 1
ATOM 556 O O . SER A 1 71 ? -16.590 2.721 21.961 1.00 93.19 71 SER A O 1
ATOM 558 N N . ARG A 1 72 ? -17.396 1.563 23.699 1.00 88.56 72 ARG A N 1
ATOM 559 C CA . ARG A 1 72 ? -17.566 0.319 22.930 1.00 88.56 72 ARG A CA 1
ATOM 560 C C . ARG A 1 72 ? -18.508 0.508 21.732 1.00 88.56 72 ARG A C 1
ATOM 562 O O . ARG A 1 72 ? -18.213 0.036 20.640 1.00 88.56 72 ARG A O 1
ATOM 569 N N . ARG A 1 73 ? -19.580 1.281 21.926 1.00 89.75 73 ARG A N 1
ATOM 570 C CA . ARG A 1 73 ? -20.560 1.624 20.889 1.00 89.75 73 ARG A CA 1
ATOM 571 C C . ARG A 1 73 ? -19.929 2.371 19.703 1.00 89.75 73 ARG A C 1
ATOM 573 O O . ARG A 1 73 ? -20.250 2.061 18.567 1.00 89.75 73 ARG A O 1
ATOM 580 N N . ALA A 1 74 ? -18.968 3.268 19.944 1.00 86.81 74 ALA A N 1
ATOM 581 C CA . ALA A 1 74 ? -18.265 3.991 18.878 1.00 86.81 74 ALA A CA 1
ATOM 582 C C . ALA A 1 74 ? -17.406 3.083 17.980 1.00 86.81 74 ALA A C 1
ATOM 584 O O . ALA A 1 74 ? -17.128 3.443 16.842 1.00 86.81 74 ALA A O 1
ATOM 585 N N . LEU A 1 75 ? -16.966 1.920 18.474 1.00 88.56 75 LEU A N 1
ATOM 586 C CA . LEU A 1 75 ? -16.300 0.919 17.637 1.00 88.56 75 LEU A CA 1
ATOM 587 C C . LEU A 1 75 ? -17.312 0.098 16.822 1.00 88.56 75 LEU A C 1
ATOM 589 O O . LEU A 1 75 ? -17.052 -0.229 15.665 1.00 88.56 75 LEU A O 1
ATOM 593 N N . GLU A 1 76 ? -18.438 -0.261 17.438 1.00 89.50 76 GLU A N 1
ATOM 594 C CA . GLU A 1 76 ? -19.472 -1.109 16.834 1.00 89.50 76 GLU A CA 1
ATOM 595 C C . GLU A 1 76 ? -20.253 -0.373 15.732 1.00 89.50 76 GLU A C 1
ATOM 597 O O . GLU A 1 76 ? -20.533 -0.964 14.694 1.00 89.50 76 GLU A O 1
ATOM 602 N N . GLU A 1 77 ? -20.521 0.925 15.902 1.00 91.69 77 GLU A N 1
ATOM 603 C CA . GLU A 1 77 ? -21.310 1.749 14.969 1.00 91.69 77 GLU A CA 1
ATOM 604 C C . GLU A 1 77 ? -20.515 2.312 13.782 1.00 91.69 77 GLU A C 1
ATOM 606 O O . GLU A 1 77 ? -21.029 3.142 13.035 1.00 91.69 77 GLU A O 1
ATOM 611 N N . ARG A 1 78 ? -19.270 1.865 13.580 1.00 91.50 78 ARG A N 1
ATOM 612 C CA . ARG A 1 78 ? -18.446 2.354 12.471 1.00 91.50 78 ARG A CA 1
ATOM 613 C C . ARG A 1 78 ? -19.046 2.022 11.112 1.00 91.50 78 ARG A C 1
ATOM 615 O O . ARG A 1 78 ? -19.239 0.836 10.808 1.00 91.50 78 ARG A O 1
ATOM 622 N N . THR A 1 79 ? -19.217 3.039 10.275 1.00 91.38 79 THR A N 1
ATOM 623 C CA . THR A 1 79 ? -19.765 2.877 8.925 1.00 91.38 79 THR A CA 1
ATOM 624 C C . THR A 1 79 ? -18.763 2.176 7.989 1.00 91.38 79 THR A C 1
ATOM 626 O O . THR A 1 79 ? -17.554 2.155 8.264 1.00 91.38 79 THR A O 1
ATOM 629 N N . PRO A 1 80 ? -19.222 1.570 6.877 1.00 88.25 80 PRO A N 1
ATOM 630 C CA . PRO A 1 80 ? -18.332 1.024 5.849 1.00 88.25 80 PRO A CA 1
ATOM 631 C C . PRO A 1 80 ? -17.335 2.054 5.301 1.00 88.25 80 PRO A C 1
ATOM 633 O O . PRO A 1 80 ? -16.166 1.731 5.086 1.00 88.25 80 PRO A O 1
ATOM 636 N N . GLU A 1 81 ? -17.759 3.305 5.141 1.00 88.88 81 GLU A N 1
ATOM 637 C CA . GLU A 1 81 ? -16.933 4.405 4.634 1.00 88.88 81 GLU A CA 1
ATOM 638 C C . GLU A 1 81 ? -15.812 4.736 5.622 1.00 88.88 81 GLU A C 1
ATOM 640 O O . GLU A 1 81 ? -14.656 4.868 5.231 1.00 88.88 81 GLU A O 1
ATOM 645 N N . GLU A 1 82 ? -16.112 4.777 6.924 1.00 91.38 82 GLU A N 1
ATOM 646 C CA . GLU A 1 82 ? -15.098 4.996 7.959 1.00 91.38 82 GLU A CA 1
ATOM 647 C C . GLU A 1 82 ? -14.067 3.865 8.006 1.00 91.38 82 GLU A C 1
ATOM 649 O O . GLU A 1 82 ? -12.898 4.098 8.311 1.00 91.38 82 GLU A O 1
ATOM 654 N N . ARG A 1 83 ? -14.483 2.618 7.757 1.00 89.56 83 ARG A N 1
ATOM 655 C CA . ARG A 1 83 ? -13.570 1.461 7.686 1.00 89.56 83 ARG A CA 1
ATOM 656 C C . ARG A 1 83 ? -12.700 1.513 6.432 1.00 89.56 83 ARG A C 1
ATOM 658 O O . ARG A 1 83 ? -11.504 1.230 6.511 1.00 89.56 83 ARG A O 1
ATOM 665 N N . THR A 1 84 ? -13.287 1.918 5.310 1.00 90.75 84 THR A N 1
ATOM 666 C CA . THR A 1 84 ? -12.583 2.112 4.036 1.00 90.75 84 THR A CA 1
ATOM 667 C C . THR A 1 84 ? -11.538 3.214 4.169 1.00 90.75 84 THR A C 1
ATOM 669 O O . THR A 1 84 ? -10.372 2.977 3.874 1.00 90.75 84 THR A O 1
ATOM 672 N N . ALA A 1 85 ? -11.902 4.365 4.739 1.00 92.50 85 ALA A N 1
ATOM 673 C CA . ALA A 1 85 ? -10.976 5.467 4.992 1.00 92.50 85 ALA A CA 1
ATOM 674 C C . ALA A 1 85 ? -9.810 5.053 5.906 1.00 92.50 85 ALA A C 1
ATOM 676 O O . ALA A 1 85 ? -8.657 5.394 5.648 1.00 92.50 85 ALA A O 1
ATOM 677 N N . ASP A 1 86 ? -10.075 4.272 6.958 1.00 93.00 86 ASP A N 1
ATOM 678 C CA . ASP A 1 86 ? -9.012 3.762 7.829 1.00 93.00 86 ASP A CA 1
ATOM 679 C C . ASP A 1 86 ? -8.047 2.823 7.097 1.00 93.00 86 ASP A C 1
ATOM 681 O O . ASP A 1 86 ? -6.840 2.869 7.349 1.00 93.00 86 ASP A O 1
ATOM 685 N N . THR A 1 87 ? -8.579 1.989 6.200 1.00 94.81 87 THR A N 1
ATOM 686 C CA . THR A 1 87 ? -7.790 1.083 5.358 1.00 94.81 87 THR A CA 1
ATOM 687 C C . THR A 1 87 ? -6.954 1.885 4.368 1.00 94.81 87 THR A C 1
ATOM 689 O O . THR A 1 87 ? -5.743 1.693 4.304 1.00 94.81 87 THR A O 1
ATOM 692 N N . ALA A 1 88 ? -7.556 2.863 3.689 1.00 97.56 88 ALA A N 1
ATOM 693 C CA . ALA A 1 88 ? -6.882 3.754 2.753 1.00 97.56 88 ALA A CA 1
ATOM 694 C C . ALA A 1 88 ? -5.695 4.486 3.395 1.00 97.56 88 ALA A C 1
ATOM 696 O O . ALA A 1 88 ? -4.623 4.572 2.799 1.00 97.56 88 ALA A O 1
ATOM 697 N N . VAL A 1 89 ? -5.838 4.942 4.646 1.00 97.81 89 VAL A N 1
ATOM 698 C CA . VAL A 1 89 ? -4.734 5.553 5.406 1.00 97.81 89 VAL A CA 1
ATOM 699 C C . VAL A 1 89 ? -3.579 4.576 5.615 1.00 97.81 89 VAL A C 1
ATOM 701 O O . VAL A 1 89 ? -2.425 4.974 5.484 1.00 97.81 89 VAL A O 1
ATOM 704 N N . ILE A 1 90 ? -3.863 3.314 5.947 1.00 97.88 90 ILE A N 1
ATOM 705 C CA . ILE A 1 90 ? -2.818 2.296 6.122 1.00 97.88 90 ILE A CA 1
ATOM 706 C C . ILE A 1 90 ? -2.129 2.027 4.787 1.00 97.88 90 ILE A C 1
ATOM 708 O O . ILE A 1 90 ? -0.905 2.071 4.727 1.00 97.88 90 ILE A O 1
ATOM 712 N N . LEU A 1 91 ? -2.902 1.792 3.725 1.00 98.38 91 LEU A N 1
ATOM 713 C CA . LEU A 1 91 ? -2.371 1.482 2.399 1.00 98.38 91 LEU A CA 1
ATOM 714 C C . LEU A 1 91 ? -1.515 2.629 1.845 1.00 98.38 91 LEU A C 1
ATOM 716 O O . LEU A 1 91 ? -0.435 2.392 1.306 1.00 98.38 91 LEU A O 1
ATOM 720 N N . ALA A 1 92 ? -1.938 3.879 2.044 1.00 98.38 92 ALA A N 1
ATOM 721 C CA . ALA A 1 92 ? -1.152 5.054 1.677 1.00 98.38 92 ALA A CA 1
ATOM 722 C C . ALA A 1 92 ? 0.140 5.164 2.500 1.00 98.38 92 ALA A C 1
ATOM 724 O O . ALA A 1 92 ? 1.191 5.478 1.950 1.00 98.38 92 ALA A O 1
ATOM 725 N N . ASP A 1 93 ? 0.083 4.869 3.803 1.00 98.31 93 ASP A N 1
ATOM 726 C CA . ASP A 1 93 ? 1.251 4.883 4.689 1.00 98.31 93 ASP A 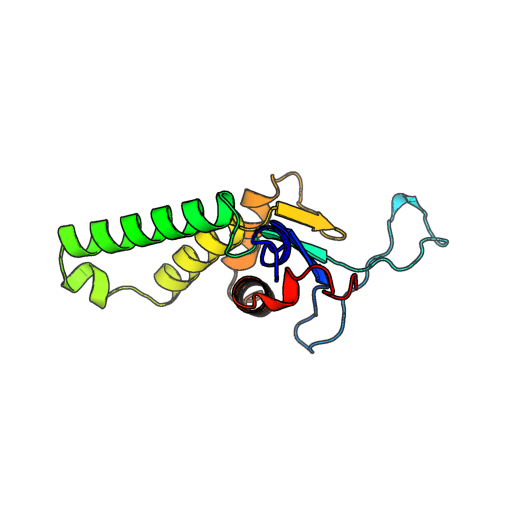CA 1
ATOM 727 C C . ASP A 1 93 ? 2.282 3.787 4.347 1.00 98.31 93 ASP A C 1
ATOM 729 O O . ASP A 1 93 ? 3.459 3.957 4.663 1.00 98.31 93 ASP A O 1
ATOM 733 N N . ILE A 1 94 ? 1.859 2.676 3.729 1.00 98.44 94 ILE A N 1
ATOM 734 C CA . ILE A 1 94 ? 2.749 1.584 3.292 1.00 98.44 94 ILE A CA 1
ATOM 735 C C . ILE A 1 94 ? 3.086 1.635 1.798 1.00 98.44 94 ILE A C 1
ATOM 737 O O . ILE A 1 94 ? 3.801 0.764 1.307 1.00 98.44 94 ILE A O 1
ATOM 741 N N . THR A 1 95 ? 2.610 2.639 1.062 1.00 98.62 95 THR A N 1
ATOM 742 C CA . THR A 1 95 ? 3.018 2.841 -0.331 1.00 98.62 95 THR A CA 1
ATOM 743 C C . THR A 1 95 ? 4.309 3.659 -0.361 1.00 98.62 95 THR A C 1
ATOM 745 O O . THR A 1 95 ? 4.338 4.803 0.084 1.00 98.62 95 THR A O 1
ATOM 748 N N . HIS A 1 96 ? 5.385 3.067 -0.879 1.00 98.38 96 HIS A N 1
ATOM 749 C CA . HIS A 1 96 ? 6.703 3.697 -0.977 1.00 98.38 96 HIS A CA 1
ATOM 750 C C . HIS A 1 96 ? 6.782 4.657 -2.171 1.00 98.38 96 HIS A C 1
ATOM 752 O O . HIS A 1 96 ? 7.170 5.815 -2.028 1.00 98.38 96 HIS A O 1
ATOM 758 N N . SER A 1 97 ? 6.432 4.174 -3.363 1.00 98.19 97 SER A N 1
ATOM 759 C CA . SER A 1 97 ? 6.522 4.925 -4.621 1.00 98.19 97 SER A CA 1
ATOM 760 C C . SER A 1 97 ? 5.637 4.298 -5.692 1.00 98.19 97 SER A C 1
ATOM 762 O O . SER A 1 97 ? 5.132 3.190 -5.519 1.00 98.19 97 SER A O 1
ATOM 764 N N . VAL A 1 98 ? 5.467 4.996 -6.811 1.00 97.88 98 VAL A N 1
ATOM 765 C CA . VAL A 1 98 ? 4.652 4.546 -7.943 1.00 97.88 98 VAL A CA 1
ATOM 766 C C . VAL A 1 98 ? 5.358 4.834 -9.264 1.00 97.88 98 VAL A C 1
ATOM 768 O O . VAL A 1 98 ? 6.099 5.809 -9.376 1.00 97.88 98 VAL A O 1
ATOM 771 N N . GLU A 1 99 ? 5.134 3.968 -10.245 1.00 95.88 99 GLU A N 1
ATOM 772 C CA . GLU A 1 99 ? 5.609 4.082 -11.624 1.00 95.88 99 GLU A CA 1
ATOM 773 C C . GLU A 1 99 ? 4.394 4.026 -12.554 1.00 95.88 99 GLU A C 1
ATOM 775 O O . GLU A 1 99 ? 3.526 3.169 -12.380 1.00 95.88 99 GLU A O 1
ATOM 780 N N . GLY A 1 100 ? 4.327 4.927 -13.536 1.00 94.38 100 GLY A N 1
ATOM 781 C CA . GLY A 1 100 ? 3.236 4.940 -14.518 1.00 94.38 100 GLY A CA 1
ATOM 782 C C . GLY A 1 100 ? 1.915 5.542 -14.035 1.00 94.38 100 GLY A C 1
ATOM 783 O O . GLY A 1 100 ? 0.896 5.335 -14.687 1.00 94.38 100 GLY A O 1
ATOM 784 N N . LEU A 1 101 ? 1.921 6.280 -12.920 1.00 95.19 101 LEU A N 1
ATOM 785 C CA . LEU A 1 101 ? 0.774 7.049 -12.428 1.00 95.19 101 LEU A CA 1
ATOM 786 C C . LEU A 1 101 ? 1.115 8.541 -12.401 1.00 95.19 101 LEU A C 1
ATOM 788 O O . LEU A 1 101 ? 2.151 8.927 -11.857 1.00 95.19 101 LEU A O 1
ATOM 792 N N . ASP A 1 102 ? 0.231 9.369 -12.955 1.00 94.25 102 ASP A N 1
ATOM 793 C CA . ASP A 1 102 ? 0.275 10.817 -12.752 1.00 94.25 102 ASP A CA 1
ATOM 794 C C . ASP A 1 102 ? -0.310 11.142 -11.372 1.00 94.25 102 ASP A C 1
ATOM 796 O O . ASP A 1 102 ? -1.409 10.709 -11.029 1.00 94.25 102 ASP A O 1
ATOM 800 N N . LEU A 1 103 ? 0.453 11.872 -10.561 1.00 95.56 103 LEU A N 1
ATOM 801 C CA . LEU A 1 103 ? 0.061 12.251 -9.202 1.00 95.56 103 LEU A CA 1
ATOM 802 C C . LEU A 1 103 ? -0.582 13.631 -9.140 1.00 95.56 103 LEU A C 1
ATOM 804 O O . LEU A 1 103 ? -0.903 14.094 -8.046 1.00 95.56 103 LEU A O 1
ATOM 808 N N . GLU A 1 104 ? -0.744 14.303 -10.281 1.00 94.56 104 GLU A N 1
ATOM 809 C CA . GLU A 1 104 ? -1.424 15.594 -10.388 1.00 94.56 104 GLU A CA 1
ATOM 810 C C . GLU A 1 104 ? -0.814 16.653 -9.447 1.00 94.56 104 GLU A C 1
ATOM 812 O O . GLU A 1 104 ? -1.507 17.457 -8.822 1.00 94.56 104 GLU A O 1
ATOM 817 N N . GLY A 1 105 ? 0.513 16.616 -9.283 1.00 95.75 105 GLY A N 1
ATOM 818 C CA . GLY A 1 105 ? 1.262 17.516 -8.398 1.00 95.75 105 GLY A CA 1
ATOM 819 C C . GLY A 1 105 ? 1.163 17.208 -6.897 1.00 95.75 105 GLY A C 1
ATOM 820 O O . GLY A 1 105 ? 1.703 17.966 -6.090 1.00 95.75 105 GLY A O 1
ATOM 821 N N . ARG A 1 106 ? 0.504 16.112 -6.500 1.00 97.75 106 ARG A N 1
ATOM 822 C CA . ARG A 1 106 ? 0.419 15.656 -5.103 1.00 97.75 106 ARG A CA 1
ATOM 823 C C . ARG A 1 106 ? 1.646 14.838 -4.710 1.00 97.75 106 ARG A C 1
ATOM 825 O O . ARG A 1 106 ? 2.314 14.233 -5.549 1.00 97.75 106 ARG A O 1
ATOM 832 N N . SER A 1 107 ? 1.918 14.752 -3.408 1.00 98.00 107 SER A N 1
ATOM 833 C CA . SER A 1 107 ? 2.851 13.737 -2.910 1.00 98.00 107 SER A CA 1
ATOM 834 C C . SER A 1 107 ? 2.284 12.327 -3.125 1.00 98.00 107 SER A C 1
ATOM 836 O O . SER A 1 107 ? 1.067 12.141 -3.155 1.00 98.00 107 SER A O 1
ATOM 838 N N . VAL A 1 108 ? 3.156 11.311 -3.200 1.00 97.62 108 VAL A N 1
ATOM 839 C CA . VAL A 1 108 ? 2.745 9.896 -3.325 1.00 97.62 108 VAL A CA 1
ATOM 840 C C . VAL A 1 108 ? 1.695 9.545 -2.274 1.00 97.62 108 VAL A C 1
ATOM 842 O O . VAL A 1 108 ? 0.632 9.033 -2.599 1.00 97.62 108 VAL A O 1
ATOM 845 N N . ARG A 1 109 ? 1.946 9.882 -1.007 1.00 97.69 109 ARG A N 1
ATOM 846 C CA . ARG A 1 109 ? 1.024 9.550 0.080 1.00 97.69 109 ARG A CA 1
ATOM 847 C C . ARG A 1 109 ? -0.355 10.193 -0.101 1.00 97.69 109 ARG A C 1
ATOM 849 O O . ARG A 1 109 ? -1.357 9.542 0.169 1.00 97.69 109 ARG A O 1
ATOM 856 N N . GLU A 1 1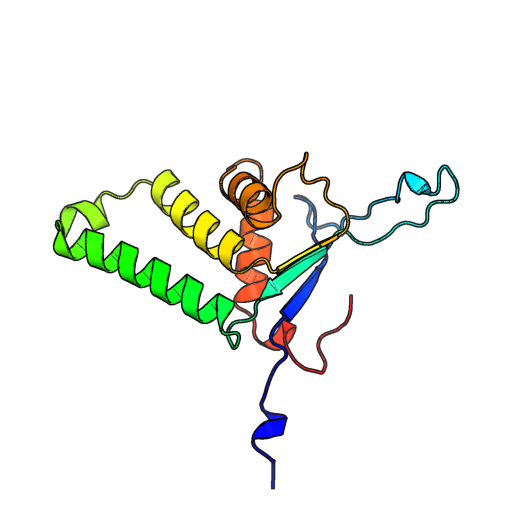10 ? -0.418 11.455 -0.523 1.00 98.25 110 GLU A N 1
ATOM 857 C CA . GLU A 1 110 ? -1.689 12.160 -0.742 1.00 98.25 110 GLU A CA 1
ATOM 858 C C . GLU A 1 110 ? -2.459 11.597 -1.937 1.00 98.25 110 GLU A C 1
ATOM 860 O O . GLU A 1 110 ? -3.663 11.372 -1.823 1.00 98.25 110 GLU A O 1
ATOM 865 N N . ALA A 1 111 ? -1.772 11.337 -3.053 1.00 98.25 111 ALA A N 1
ATOM 866 C CA . ALA A 1 111 ? -2.373 10.738 -4.241 1.00 98.25 111 ALA A CA 1
ATOM 867 C C . ALA A 1 111 ? -2.924 9.337 -3.939 1.00 98.25 111 ALA A C 1
ATOM 869 O O . ALA A 1 111 ? -4.080 9.041 -4.232 1.00 98.25 111 ALA A O 1
ATOM 870 N N . MET A 1 112 ? -2.132 8.500 -3.268 1.00 98.19 112 MET A N 1
ATOM 871 C CA . MET A 1 112 ? -2.537 7.134 -2.943 1.00 98.19 112 MET A CA 1
ATOM 872 C C . MET A 1 112 ? -3.638 7.092 -1.885 1.00 98.19 112 MET A C 1
ATOM 874 O O . MET A 1 112 ? -4.530 6.257 -1.974 1.00 98.19 112 MET A O 1
ATOM 878 N N . LEU A 1 113 ? -3.645 8.019 -0.920 1.00 98.19 113 LEU A N 1
ATOM 879 C CA . LEU A 1 113 ? -4.763 8.145 0.014 1.00 98.19 113 LEU A CA 1
ATOM 880 C C . LEU A 1 113 ? -6.069 8.469 -0.718 1.00 98.19 113 LEU A C 1
ATOM 882 O O . LEU A 1 113 ? -7.094 7.873 -0.395 1.00 98.19 113 LEU A O 1
ATOM 886 N N . ALA A 1 114 ? -6.035 9.387 -1.688 1.00 97.25 114 ALA A N 1
ATOM 887 C CA . ALA A 1 114 ? -7.206 9.709 -2.498 1.00 97.25 114 ALA A CA 1
ATOM 888 C C . ALA A 1 114 ? -7.668 8.488 -3.308 1.00 97.25 114 ALA A C 1
ATOM 890 O O . ALA A 1 114 ? -8.837 8.123 -3.222 1.00 97.25 114 ALA A O 1
ATOM 891 N N . LEU A 1 115 ? -6.740 7.806 -3.991 1.00 97.31 115 LEU A N 1
ATOM 892 C CA . LEU A 1 115 ? -7.032 6.615 -4.792 1.00 97.31 115 LEU A CA 1
ATOM 893 C C . LEU A 1 115 ? -7.651 5.484 -3.959 1.00 97.31 115 LEU A C 1
ATOM 895 O O . LEU A 1 115 ? -8.683 4.940 -4.331 1.00 97.31 115 LEU A O 1
ATOM 899 N N . TYR A 1 116 ? -7.056 5.140 -2.814 1.00 97.62 116 TYR A N 1
ATOM 900 C CA . TYR A 1 116 ? -7.560 4.054 -1.966 1.00 97.62 116 TYR A CA 1
ATOM 901 C C . TYR A 1 116 ? -8.848 4.411 -1.211 1.00 97.62 116 TYR A C 1
ATOM 903 O O . TYR A 1 116 ? -9.516 3.514 -0.699 1.00 97.62 116 TYR A O 1
ATOM 911 N N . SER A 1 117 ? -9.180 5.700 -1.091 1.00 96.19 117 SER A N 1
ATOM 912 C CA . SER A 1 117 ? -10.434 6.148 -0.469 1.00 96.19 117 SER A CA 1
ATOM 913 C C . SER A 1 117 ? -11.600 6.183 -1.457 1.00 96.19 117 SER A C 1
ATOM 915 O O . SER A 1 117 ? -12.747 6.286 -1.024 1.00 96.19 117 SER A O 1
ATOM 917 N N . ASP A 1 118 ? -11.325 6.125 -2.761 1.00 94.75 118 ASP A N 1
ATOM 918 C CA . ASP A 1 118 ? -12.347 6.139 -3.799 1.00 94.75 118 ASP A CA 1
ATOM 919 C C . ASP A 1 118 ? -12.943 4.728 -3.981 1.00 94.75 118 ASP A C 1
ATOM 921 O O . ASP A 1 118 ? -12.248 3.817 -4.443 1.00 94.75 118 ASP A O 1
ATOM 925 N N . PRO A 1 119 ? -14.235 4.514 -3.663 1.00 91.75 119 PRO A N 1
ATOM 926 C CA . PRO A 1 119 ? -14.868 3.205 -3.805 1.00 91.75 119 PRO A CA 1
ATOM 927 C C . PRO A 1 119 ? -14.916 2.712 -5.259 1.00 91.75 119 PRO A C 1
ATOM 929 O O . PRO A 1 119 ? -15.001 1.506 -5.485 1.00 91.75 119 PRO A O 1
ATOM 932 N N . THR A 1 120 ? -14.832 3.604 -6.251 1.00 94.06 120 THR A N 1
ATOM 933 C CA . THR A 1 120 ? -14.775 3.220 -7.671 1.00 94.06 120 THR A CA 1
ATOM 934 C C . THR A 1 120 ? -13.420 2.622 -8.060 1.00 94.06 120 THR A C 1
ATOM 936 O O . THR A 1 120 ? -13.339 1.842 -9.008 1.00 94.06 120 THR A O 1
ATOM 939 N N . CYS A 1 121 ? -12.377 2.902 -7.273 1.00 93.94 121 CYS A N 1
ATOM 940 C CA . CYS A 1 121 ? -11.026 2.367 -7.430 1.00 93.94 121 CYS A CA 1
ATOM 941 C C . CYS A 1 121 ? -10.695 1.263 -6.406 1.00 93.94 121 CYS A C 1
ATOM 943 O O . CYS A 1 121 ? -9.526 0.916 -6.224 1.00 93.94 121 CYS A O 1
ATOM 945 N N . GLY A 1 122 ? -11.704 0.675 -5.744 1.00 94.69 122 GLY A N 1
ATOM 946 C CA . GLY A 1 122 ? -11.510 -0.304 -4.664 1.00 94.69 122 GLY A CA 1
ATOM 947 C C . GLY A 1 122 ? -10.640 -1.511 -5.046 1.00 94.69 122 GLY A C 1
ATOM 948 O O . GLY A 1 122 ? -9.853 -1.985 -4.229 1.00 94.69 122 GLY A O 1
ATOM 949 N N . TYR A 1 123 ? -10.676 -1.931 -6.317 1.00 96.12 123 TYR A N 1
ATOM 950 C CA . TYR A 1 123 ? -9.840 -3.019 -6.841 1.00 96.12 123 TYR A CA 1
ATOM 951 C C . TYR A 1 123 ? -8.330 -2.753 -6.691 1.00 96.12 123 TYR A C 1
ATOM 953 O O . TYR A 1 123 ? -7.543 -3.696 -6.595 1.00 96.12 123 TYR A O 1
ATOM 961 N N . VAL A 1 124 ? -7.901 -1.486 -6.661 1.00 97.88 124 VAL A N 1
ATOM 962 C CA . VAL A 1 124 ? -6.496 -1.116 -6.440 1.00 97.88 124 VAL A CA 1
ATOM 963 C C . VAL A 1 124 ? -6.123 -1.296 -4.969 1.00 97.88 124 VAL A C 1
ATOM 965 O O . VAL A 1 124 ? -5.077 -1.868 -4.661 1.00 97.88 124 VAL A O 1
ATOM 968 N N . ALA A 1 125 ? -6.992 -0.859 -4.052 1.00 97.50 125 ALA A N 1
ATOM 969 C CA . ALA A 1 125 ? -6.794 -1.036 -2.615 1.00 97.50 125 ALA A CA 1
ATOM 970 C C . ALA A 1 125 ? -6.736 -2.525 -2.233 1.00 97.50 125 ALA A C 1
ATOM 972 O O . ALA A 1 125 ? -5.845 -2.932 -1.484 1.00 97.50 125 ALA A O 1
ATOM 973 N N . ASP A 1 126 ? -7.622 -3.344 -2.804 1.00 97.75 126 ASP A N 1
ATOM 974 C CA . ASP A 1 126 ? -7.653 -4.792 -2.578 1.00 97.75 126 ASP A CA 1
ATOM 975 C C . ASP A 1 126 ? -6.363 -5.475 -3.043 1.00 97.75 126 ASP A C 1
ATOM 977 O O . ASP A 1 126 ? -5.794 -6.289 -2.310 1.00 97.75 126 ASP A O 1
ATOM 981 N N . GLN A 1 127 ? -5.856 -5.106 -4.226 1.00 98.31 127 GLN A N 1
ATOM 982 C CA . GLN A 1 127 ? -4.585 -5.619 -4.742 1.00 98.31 127 GLN A CA 1
ATOM 983 C C . GLN A 1 127 ? -3.416 -5.279 -3.817 1.00 98.31 127 GLN A C 1
ATOM 985 O O . GLN A 1 127 ? -2.651 -6.170 -3.450 1.00 98.31 127 GLN A O 1
ATOM 990 N N . VAL A 1 128 ? -3.292 -4.016 -3.398 1.00 98.19 128 VAL A N 1
ATOM 991 C CA . VAL A 1 128 ? -2.186 -3.577 -2.533 1.00 98.19 128 VAL A CA 1
ATOM 992 C C . VAL A 1 128 ? -2.269 -4.238 -1.163 1.00 98.19 128 VAL A C 1
ATOM 994 O O . VAL A 1 128 ? -1.252 -4.689 -0.639 1.00 98.19 128 VAL A O 1
ATOM 997 N N . ASN A 1 129 ? -3.470 -4.350 -0.595 1.00 97.06 129 ASN A N 1
ATOM 998 C CA . ASN A 1 129 ? -3.679 -5.019 0.683 1.00 97.06 129 ASN A CA 1
ATOM 999 C C . ASN A 1 129 ? -3.304 -6.510 0.613 1.00 97.06 129 ASN A C 1
ATOM 1001 O O . ASN A 1 129 ? -2.577 -7.006 1.476 1.00 97.06 129 ASN A O 1
ATOM 1005 N N . ALA A 1 130 ? -3.745 -7.216 -0.434 1.00 97.62 130 ALA A N 1
ATOM 1006 C CA . ALA A 1 130 ? -3.403 -8.620 -0.651 1.00 97.62 130 ALA A CA 1
ATOM 1007 C C . ALA A 1 130 ? -1.895 -8.813 -0.872 1.00 97.62 130 ALA A C 1
ATOM 1009 O O . ALA A 1 130 ? -1.286 -9.691 -0.262 1.00 97.62 130 ALA A O 1
ATOM 1010 N N . PHE A 1 131 ? -1.278 -7.957 -1.689 1.00 97.94 131 PHE A N 1
ATOM 1011 C CA . PHE A 1 131 ? 0.155 -8.001 -1.960 1.00 97.94 131 PHE A CA 1
ATOM 1012 C C . PHE A 1 131 ? 0.983 -7.762 -0.694 1.00 97.94 131 PHE A C 1
ATOM 1014 O O . PHE A 1 131 ? 1.933 -8.500 -0.432 1.00 97.94 131 PHE A O 1
ATOM 1021 N N . ALA A 1 132 ? 0.598 -6.770 0.114 1.00 96.94 132 ALA A N 1
ATOM 1022 C CA . ALA A 1 132 ? 1.269 -6.433 1.363 1.00 96.94 132 ALA A CA 1
ATOM 1023 C C . ALA A 1 132 ? 1.150 -7.535 2.425 1.00 96.94 132 ALA A C 1
ATOM 1025 O O . ALA A 1 132 ? 2.037 -7.653 3.264 1.00 96.94 132 ALA A O 1
ATOM 1026 N N . ALA A 1 133 ? 0.077 -8.330 2.412 1.00 94.94 133 ALA A N 1
ATOM 1027 C CA . ALA A 1 133 ? -0.137 -9.408 3.375 1.00 94.94 133 ALA A CA 1
ATOM 1028 C C . ALA A 1 133 ? 0.681 -10.680 3.072 1.00 94.94 133 ALA A C 1
ATOM 1030 O O . ALA A 1 133 ? 0.885 -11.503 3.969 1.00 94.94 133 ALA A O 1
ATOM 1031 N N . ASP A 1 134 ? 1.159 -10.849 1.837 1.00 96.06 134 ASP A N 1
ATOM 1032 C CA . ASP A 1 134 ? 1.881 -12.046 1.407 1.00 96.06 134 ASP A CA 1
ATOM 1033 C C . ASP A 1 134 ? 3.408 -11.861 1.474 1.00 96.06 134 ASP A C 1
ATOM 1035 O O . ASP A 1 134 ? 4.034 -11.166 0.672 1.00 96.06 134 ASP A O 1
ATOM 1039 N N . TRP A 1 135 ? 4.033 -12.553 2.430 1.00 94.69 135 TRP A N 1
ATOM 1040 C CA . TRP A 1 135 ? 5.483 -12.557 2.634 1.00 94.69 135 TRP A CA 1
ATOM 1041 C C . TRP A 1 135 ? 6.275 -13.064 1.421 1.00 94.69 135 TRP A C 1
ATOM 1043 O O . TRP A 1 135 ? 7.441 -12.688 1.264 1.00 94.69 135 TRP A O 1
ATOM 1053 N N . ALA A 1 136 ? 5.680 -13.899 0.561 1.00 93.69 136 ALA A N 1
ATOM 1054 C CA . ALA A 1 136 ? 6.352 -14.434 -0.620 1.00 93.69 136 ALA A CA 1
ATOM 1055 C C . ALA A 1 136 ? 6.740 -13.327 -1.613 1.00 93.69 136 ALA A C 1
ATOM 1057 O O . ALA A 1 136 ? 7.821 -13.406 -2.210 1.00 93.69 136 ALA A O 1
ATOM 1058 N N . ASN A 1 137 ? 5.937 -12.259 -1.701 1.00 95.56 137 ASN A N 1
ATOM 1059 C CA . ASN A 1 137 ? 6.186 -11.091 -2.555 1.00 95.56 137 ASN A CA 1
ATOM 1060 C C . ASN A 1 137 ? 7.453 -10.318 -2.172 1.00 95.56 137 ASN A C 1
ATOM 1062 O O . ASN A 1 137 ? 8.043 -9.631 -3.000 1.00 95.56 137 ASN A O 1
ATOM 1066 N N . PHE A 1 138 ? 7.903 -10.464 -0.926 1.00 95.00 138 PHE A N 1
ATOM 1067 C CA . PHE A 1 138 ? 9.090 -9.796 -0.391 1.00 95.00 138 PHE A CA 1
ATOM 1068 C C . PHE A 1 138 ? 10.297 -10.739 -0.292 1.00 95.00 138 PHE A C 1
ATOM 1070 O O . PHE A 1 138 ? 11.372 -10.352 0.172 1.00 95.00 138 PHE A O 1
ATOM 1077 N N . SER A 1 139 ? 10.152 -11.998 -0.709 1.00 89.69 139 SER A N 1
ATOM 1078 C CA . SER A 1 139 ? 11.252 -12.959 -0.692 1.00 89.69 139 SER A CA 1
ATOM 1079 C C . SER A 1 139 ? 12.362 -12.572 -1.681 1.00 89.69 139 SER A C 1
ATOM 1081 O O . SER A 1 139 ? 12.131 -11.932 -2.703 1.00 89.69 139 SER A O 1
ATOM 1083 N N . LYS A 1 140 ? 13.601 -13.010 -1.423 1.00 75.19 140 LYS A N 1
ATOM 1084 C CA . LYS A 1 140 ? 14.745 -12.761 -2.331 1.00 75.19 140 LYS A CA 1
ATOM 1085 C C . LYS A 1 140 ? 14.574 -13.412 -3.712 1.00 75.19 140 LYS A C 1
ATOM 1087 O O . LYS A 1 140 ? 15.259 -13.026 -4.653 1.00 75.19 140 LYS A O 1
ATOM 1092 N N . SER A 1 141 ? 13.698 -14.410 -3.805 1.00 73.19 141 SER A N 1
ATOM 1093 C CA . SER A 1 141 ? 13.322 -15.125 -5.025 1.00 73.19 141 SER A CA 1
ATOM 1094 C C . SER A 1 141 ? 12.044 -14.590 -5.667 1.00 73.19 141 SER A C 1
ATOM 1096 O O . SER A 1 141 ? 11.615 -15.157 -6.670 1.00 73.19 141 SER A O 1
ATOM 1098 N N . ALA A 1 142 ? 11.415 -13.557 -5.093 1.00 68.19 142 ALA A N 1
ATOM 1099 C CA . ALA A 1 142 ? 10.208 -12.976 -5.656 1.00 68.19 142 ALA A CA 1
ATOM 1100 C C . ALA A 1 142 ? 10.493 -12.542 -7.103 1.00 68.19 142 ALA A C 1
ATOM 1102 O O . ALA A 1 142 ? 11.528 -11.910 -7.363 1.00 68.19 142 ALA A O 1
ATOM 1103 N N . PRO A 1 143 ? 9.631 -12.922 -8.060 1.00 59.97 143 PRO A N 1
ATOM 1104 C CA . PRO A 1 143 ? 9.839 -12.545 -9.440 1.00 59.97 143 PRO A CA 1
ATOM 1105 C C . PRO A 1 143 ? 9.796 -11.017 -9.540 1.00 59.97 143 PRO A C 1
ATOM 1107 O O . PRO A 1 143 ? 8.884 -10.366 -9.037 1.00 59.97 143 PRO A O 1
ATOM 1110 N N . LYS A 1 144 ? 10.827 -10.444 -10.164 1.00 54.94 144 LYS A N 1
ATOM 1111 C CA . LYS A 1 144 ? 10.897 -9.013 -10.472 1.00 54.94 144 LYS A CA 1
ATOM 1112 C C . LYS A 1 144 ? 10.040 -8.772 -11.715 1.00 54.94 144 LYS A C 1
ATOM 1114 O O . LYS A 1 144 ? 10.595 -8.665 -12.805 1.00 54.94 144 LYS A O 1
ATOM 1119 N N . VAL A 1 145 ? 8.717 -8.852 -11.567 1.00 49.44 145 VAL A N 1
ATOM 1120 C CA . VAL A 1 145 ? 7.778 -8.662 -12.685 1.00 49.44 145 VAL A CA 1
ATOM 1121 C C . VAL A 1 145 ? 7.581 -7.185 -12.959 1.00 49.44 145 VAL A C 1
ATOM 1123 O O . VAL A 1 145 ? 7.406 -6.382 -12.015 1.00 49.44 145 VAL A O 1
#

Sequence (145 aa):
MLKLSQLTVANTAPMHLKDAAGELMFYKDPSHGDEAKELPVRIHVFGPGSEEHRQAQLRAQRRVMALVKKSRRALEERTPEERTADTAVILADITHSVEGLDLEGRSVREAMLALYSDPTCGYVADQVNAFAADWANFSKSAPKV